Protein AF-A0A0F9SML7-F1 (afdb_monomer_lite)

Sequence (128 aa):
MPSFTPDQRILVMTIATLPDEFETLMFQIIIAALEEEGRIPVHAPWTGLDARMNRSTLVGFTIEPRADGWGGELLFKEGPAETPKSIGTPQAHACATPQEAFVKVATTICLIVSGSPKLPGLLTADYF

pLDDT: mean 71.63, std 16.12, range [32.91, 88.44]

Secondary structure (DSSP, 8-state):
-----HHHHHHHHHHTT-HHHHHHHHHHHHHHHHHHTT-S-SSPPP-SS-TTSSTTTEEEEEEEEETTEEEEEEEE---STTS-SEEEPPGGG-BSSHHHHHHHHHHHHHHHHHS--PPPGGGTSS--

Organism: NCBI:txid412755

Foldseek 3Di:
DDDDDPVVCVVVVVCVPCVPVVQQVVLVVQVVLCVVVVLFDPDWDDLVDDPQQAPVFFDTKGWDADPQAIKIKTAGHDDPPPHDRIDIDPPVDHDNYSVVNVLQVSLVSCCRGRVGSDGGPVVVPDPD

Radius of gyration: 15.27 Å; chains: 1; bounding box: 35×40×38 Å

Structure (mmCIF, N/CA/C/O backbone):
data_AF-A0A0F9SML7-F1
#
_entry.id   AF-A0A0F9SML7-F1
#
loop_
_atom_site.group_PDB
_atom_site.id
_atom_site.type_symbol
_atom_site.label_atom_id
_atom_site.label_alt_id
_atom_site.label_comp_id
_atom_site.label_asym_id
_atom_site.label_entity_id
_atom_site.label_seq_id
_atom_site.pdbx_PDB_ins_code
_atom_site.Cartn_x
_atom_site.Cartn_y
_atom_site.Cartn_z
_atom_site.occupancy
_atom_site.B_iso_or_equiv
_atom_site.auth_seq_id
_atom_site.auth_comp_id
_atom_site.auth_asym_id
_atom_site.auth_atom_id
_atom_site.pdbx_PDB_model_num
ATOM 1 N N . MET A 1 1 ? 13.349 14.089 -26.482 1.00 37.53 1 MET A N 1
ATOM 2 C CA . MET A 1 1 ? 13.959 13.601 -25.227 1.00 37.53 1 MET A CA 1
ATOM 3 C C . MET A 1 1 ? 13.458 14.502 -24.113 1.00 37.53 1 MET A C 1
ATOM 5 O O . MET A 1 1 ? 13.747 15.690 -24.200 1.00 37.53 1 MET A O 1
ATOM 9 N N . PRO A 1 2 ? 12.642 14.032 -23.156 1.00 41.09 2 PRO A N 1
ATOM 10 C CA . PRO A 1 2 ? 12.215 14.893 -22.063 1.00 41.09 2 PRO A CA 1
ATOM 11 C C . PRO A 1 2 ? 13.396 15.123 -21.112 1.00 41.09 2 PRO A C 1
ATOM 13 O O . PRO A 1 2 ? 14.018 14.183 -20.617 1.00 41.09 2 PRO A O 1
ATOM 16 N N . SER A 1 3 ? 13.740 16.395 -20.929 1.00 40.56 3 SER A N 1
ATOM 17 C CA . SER A 1 3 ? 14.771 16.859 -20.007 1.00 40.56 3 SER A CA 1
ATOM 18 C C . SER A 1 3 ? 14.165 16.969 -18.611 1.00 40.56 3 SER A C 1
ATOM 20 O O . SER A 1 3 ? 13.401 17.890 -18.343 1.00 40.56 3 SER A O 1
ATOM 22 N N . PHE A 1 4 ? 14.500 16.027 -17.732 1.00 39.56 4 PHE A N 1
ATOM 23 C CA . PHE A 1 4 ? 14.130 16.084 -16.318 1.00 39.56 4 PHE A CA 1
ATOM 24 C C . PHE A 1 4 ? 14.989 17.127 -15.589 1.00 39.56 4 PHE A C 1
ATOM 26 O O . PHE A 1 4 ? 16.220 17.113 -15.699 1.00 39.56 4 PHE A O 1
ATOM 33 N N . THR A 1 5 ? 14.339 18.037 -14.862 1.00 43.69 5 THR A N 1
ATOM 34 C CA . THR A 1 5 ? 14.973 19.047 -14.003 1.00 43.69 5 THR A CA 1
ATOM 35 C C . THR A 1 5 ? 15.716 18.381 -12.831 1.00 43.69 5 THR A C 1
ATOM 37 O O . THR A 1 5 ? 15.400 17.248 -12.461 1.00 43.69 5 THR A O 1
ATOM 40 N N . PRO A 1 6 ? 16.741 19.033 -12.244 1.00 49.81 6 PRO A N 1
ATOM 41 C CA . PRO A 1 6 ? 17.584 18.430 -11.203 1.00 49.81 6 PRO A CA 1
ATOM 42 C C . PRO A 1 6 ? 16.815 17.988 -9.946 1.00 49.81 6 PRO A C 1
ATOM 44 O O . PRO A 1 6 ? 17.249 17.051 -9.286 1.00 49.81 6 PRO A O 1
ATOM 47 N N . ASP A 1 7 ? 15.658 18.590 -9.673 1.00 48.94 7 ASP A N 1
ATOM 48 C CA . ASP A 1 7 ? 14.763 18.236 -8.564 1.00 48.94 7 ASP A CA 1
ATOM 49 C C . ASP A 1 7 ? 14.096 16.856 -8.761 1.00 48.94 7 ASP A C 1
ATOM 51 O O . ASP A 1 7 ? 14.094 16.006 -7.872 1.00 48.94 7 ASP A O 1
ATOM 55 N N . GLN A 1 8 ? 13.684 16.550 -9.996 1.00 46.81 8 GLN A N 1
ATOM 56 C CA . GLN A 1 8 ? 13.100 15.255 -10.372 1.00 46.81 8 GLN A CA 1
ATOM 57 C C . GLN A 1 8 ? 14.131 14.117 -10.395 1.00 46.81 8 GLN A C 1
ATOM 59 O O . GLN A 1 8 ? 13.782 12.945 -10.256 1.00 46.81 8 GLN A O 1
ATOM 64 N N . ARG A 1 9 ? 15.421 14.441 -10.547 1.00 39.59 9 ARG A N 1
ATOM 65 C CA . ARG A 1 9 ? 16.500 13.444 -10.489 1.00 39.59 9 ARG A CA 1
ATOM 66 C C . ARG A 1 9 ? 16.751 12.949 -9.074 1.00 39.59 9 ARG A C 1
ATOM 68 O O . ARG A 1 9 ? 17.121 11.793 -8.927 1.00 39.59 9 ARG A O 1
ATOM 75 N N . ILE A 1 10 ? 16.537 13.782 -8.058 1.00 42.09 10 ILE A N 1
ATOM 76 C CA . ILE A 1 10 ? 16.710 13.381 -6.658 1.00 42.09 10 ILE A CA 1
ATOM 77 C C . ILE A 1 10 ? 15.605 12.393 -6.274 1.00 42.09 10 ILE A C 1
ATOM 79 O O . ILE A 1 10 ? 15.905 11.326 -5.752 1.00 42.09 10 ILE A O 1
ATOM 83 N N . LEU A 1 11 ? 14.353 12.671 -6.653 1.00 44.62 11 LEU A N 1
ATOM 84 C CA . LEU A 1 11 ? 13.233 11.766 -6.386 1.00 44.62 11 LEU A CA 1
ATOM 85 C C . LEU A 1 11 ? 13.383 10.419 -7.123 1.00 44.62 11 LEU A C 1
ATOM 87 O O . LEU A 1 11 ? 13.235 9.366 -6.513 1.00 44.62 11 LEU A O 1
ATOM 91 N N . VAL A 1 12 ? 13.755 10.428 -8.411 1.00 43.19 12 VAL A N 1
ATOM 92 C CA . VAL A 1 12 ? 13.924 9.194 -9.208 1.00 43.19 12 VAL A CA 1
ATOM 93 C C . VAL A 1 12 ? 15.162 8.390 -8.789 1.00 43.19 12 VAL A C 1
ATOM 95 O O . VAL A 1 12 ? 15.142 7.162 -8.837 1.00 43.19 12 VAL A O 1
ATOM 98 N N . MET A 1 13 ? 16.239 9.055 -8.360 1.00 32.91 13 MET A N 1
ATOM 99 C CA . MET A 1 13 ? 17.480 8.388 -7.955 1.00 32.91 13 MET A CA 1
ATOM 100 C C . MET A 1 13 ? 17.417 7.840 -6.521 1.00 32.91 13 MET A C 1
ATOM 102 O O . MET A 1 13 ? 18.046 6.820 -6.260 1.00 32.91 13 MET A O 1
ATOM 106 N N . THR A 1 14 ? 16.620 8.432 -5.621 1.00 39.62 14 THR A N 1
ATOM 107 C CA . THR A 1 14 ? 16.388 7.897 -4.263 1.00 39.62 14 THR A CA 1
ATOM 108 C C . THR A 1 14 ? 15.525 6.631 -4.260 1.00 39.62 14 THR A C 1
ATOM 110 O O . THR A 1 14 ? 15.739 5.756 -3.426 1.00 39.62 14 THR A O 1
ATOM 113 N N . ILE A 1 15 ? 14.620 6.468 -5.231 1.00 41.88 15 ILE A N 1
ATOM 114 C CA . ILE A 1 15 ? 13.817 5.239 -5.383 1.00 41.88 15 ILE A CA 1
ATOM 115 C C . ILE A 1 15 ? 14.702 4.030 -5.751 1.00 41.88 15 ILE A C 1
ATOM 117 O O . ILE A 1 15 ? 14.376 2.895 -5.421 1.00 41.88 15 ILE A O 1
ATOM 121 N N . ALA A 1 16 ? 15.849 4.255 -6.402 1.00 42.69 16 ALA A N 1
ATOM 122 C CA . ALA A 1 16 ? 16.714 3.181 -6.895 1.00 42.69 16 ALA A CA 1
ATOM 123 C C . ALA A 1 16 ? 17.755 2.675 -5.877 1.00 42.69 16 ALA A C 1
ATOM 125 O O . ALA A 1 16 ? 18.377 1.641 -6.123 1.00 42.69 16 ALA A O 1
ATOM 126 N N . THR A 1 17 ? 17.987 3.387 -4.768 1.00 44.03 17 THR A N 1
ATOM 127 C CA . THR A 1 17 ? 19.069 3.067 -3.814 1.00 44.03 17 THR A CA 1
ATOM 128 C C . THR A 1 17 ? 18.605 2.672 -2.413 1.00 44.03 17 THR A C 1
ATOM 130 O O . THR A 1 17 ? 19.421 2.122 -1.677 1.00 44.03 17 THR A O 1
ATOM 133 N N . LEU A 1 18 ? 17.333 2.884 -2.051 1.00 47.38 18 LEU A N 1
ATOM 134 C CA . LEU A 1 18 ? 16.744 2.469 -0.765 1.00 47.38 18 LEU A CA 1
ATOM 135 C C . LEU A 1 18 ? 15.273 2.027 -0.953 1.00 47.38 18 LEU A C 1
ATOM 137 O O . LEU A 1 18 ? 14.364 2.737 -0.512 1.00 47.38 18 LEU A O 1
ATOM 141 N N . PRO A 1 19 ? 15.014 0.904 -1.651 1.00 53.47 19 PRO A N 1
ATOM 142 C CA . PRO A 1 19 ? 13.654 0.500 -2.021 1.00 53.47 19 PRO A CA 1
ATOM 143 C C . PRO A 1 19 ? 12.745 0.305 -0.795 1.00 53.47 19 PRO A C 1
ATOM 145 O O . PRO A 1 19 ? 11.680 0.918 -0.731 1.00 53.47 19 PRO A O 1
ATOM 148 N N . ASP A 1 20 ? 13.213 -0.409 0.235 1.00 57.47 20 ASP A N 1
ATOM 149 C CA . ASP A 1 20 ? 12.408 -0.715 1.427 1.00 57.47 20 ASP A CA 1
ATOM 150 C C . ASP A 1 20 ? 12.014 0.526 2.252 1.00 57.47 20 ASP A C 1
ATOM 152 O O . ASP A 1 20 ? 10.903 0.609 2.788 1.00 57.47 20 ASP A O 1
ATOM 156 N N . GLU A 1 21 ? 12.909 1.513 2.373 1.00 66.75 21 GLU A N 1
ATOM 157 C CA . GLU A 1 21 ? 12.650 2.718 3.175 1.00 66.75 21 GLU A CA 1
ATOM 158 C C . GLU A 1 21 ? 11.685 3.672 2.467 1.00 66.75 21 GLU A C 1
ATOM 160 O O . GLU A 1 21 ? 10.824 4.270 3.116 1.00 66.75 21 GLU A O 1
ATOM 165 N N . PHE A 1 22 ? 11.781 3.786 1.138 1.00 72.81 22 PHE A N 1
ATOM 166 C CA . PHE A 1 22 ? 10.871 4.613 0.348 1.00 72.81 22 PHE A CA 1
ATOM 167 C C . PHE A 1 22 ? 9.446 4.054 0.359 1.00 72.81 22 PHE A C 1
ATOM 169 O O . PHE A 1 22 ? 8.492 4.795 0.597 1.00 72.81 22 PHE A O 1
ATOM 176 N N . GLU A 1 23 ? 9.292 2.749 0.144 1.00 78.81 23 GLU A N 1
ATOM 177 C CA . GLU A 1 23 ? 7.989 2.079 0.137 1.00 78.81 23 GLU A CA 1
ATOM 178 C C . GLU A 1 23 ? 7.310 2.163 1.506 1.00 78.81 23 GLU A C 1
ATOM 180 O O . GLU A 1 23 ? 6.132 2.519 1.610 1.00 78.81 23 GLU A O 1
ATOM 185 N N . THR A 1 24 ? 8.083 1.946 2.574 1.00 78.44 24 THR A N 1
ATOM 186 C CA . THR A 1 24 ? 7.609 2.090 3.954 1.00 78.44 24 THR A CA 1
ATOM 187 C C . THR A 1 24 ? 7.187 3.528 4.258 1.00 78.44 24 THR A C 1
ATOM 189 O O . THR A 1 24 ? 6.104 3.751 4.806 1.00 78.44 24 THR A O 1
ATOM 192 N N . LEU A 1 25 ? 8.003 4.520 3.886 1.00 81.50 25 LEU A N 1
ATOM 193 C CA . LEU A 1 25 ? 7.696 5.934 4.102 1.00 81.50 25 LEU A CA 1
ATOM 194 C C . LEU A 1 25 ? 6.446 6.361 3.325 1.00 81.50 25 LEU A C 1
ATOM 196 O O . LEU A 1 25 ? 5.575 7.043 3.865 1.00 81.50 25 LEU A O 1
ATOM 200 N N . MET A 1 26 ? 6.323 5.935 2.068 1.00 84.00 26 MET A N 1
ATOM 201 C CA . MET A 1 26 ? 5.165 6.260 1.242 1.00 84.00 26 MET A CA 1
ATOM 202 C C . MET A 1 26 ? 3.887 5.611 1.748 1.00 84.00 26 MET A C 1
ATOM 204 O O . MET A 1 26 ? 2.841 6.259 1.766 1.00 84.00 26 MET A O 1
ATOM 208 N N . PHE A 1 27 ? 3.968 4.367 2.217 1.00 85.62 27 PHE A N 1
ATOM 209 C CA . PHE A 1 27 ? 2.852 3.715 2.883 1.00 85.62 27 PHE A CA 1
ATOM 210 C C . PHE A 1 27 ? 2.394 4.525 4.101 1.00 85.62 27 PHE A C 1
ATOM 212 O O . PHE A 1 27 ? 1.209 4.838 4.215 1.00 85.62 27 PHE A O 1
ATOM 219 N N . GLN A 1 28 ? 3.325 4.945 4.965 1.00 84.19 28 GLN A N 1
ATOM 220 C CA . GLN A 1 28 ? 3.007 5.774 6.131 1.00 84.19 28 GLN A CA 1
ATOM 221 C C . GLN A 1 28 ? 2.367 7.111 5.743 1.00 84.19 28 GLN A C 1
ATOM 223 O O . GLN A 1 28 ? 1.388 7.508 6.368 1.00 84.19 28 GLN A O 1
ATOM 228 N N . ILE A 1 29 ? 2.860 7.773 4.693 1.00 85.06 29 ILE A N 1
ATOM 229 C CA . ILE A 1 29 ? 2.290 9.036 4.201 1.00 85.06 29 ILE A CA 1
ATOM 230 C C . ILE A 1 29 ? 0.860 8.842 3.686 1.00 85.06 29 ILE A C 1
ATOM 232 O O . ILE A 1 29 ? -0.008 9.650 4.007 1.00 85.06 29 ILE A O 1
ATOM 236 N N . ILE A 1 30 ? 0.581 7.767 2.938 1.00 86.25 30 ILE A N 1
ATOM 237 C CA . ILE A 1 30 ? -0.781 7.457 2.471 1.00 86.25 30 ILE A CA 1
ATOM 238 C C . ILE A 1 30 ? -1.728 7.283 3.664 1.00 86.25 30 ILE A C 1
ATOM 240 O O . ILE A 1 30 ? -2.817 7.855 3.668 1.00 86.25 30 ILE A O 1
ATOM 244 N N . ILE A 1 31 ? -1.321 6.506 4.674 1.00 86.75 31 ILE A N 1
ATOM 245 C CA . ILE A 1 31 ? -2.138 6.275 5.872 1.00 86.75 31 ILE A CA 1
ATOM 246 C C . ILE A 1 31 ? -2.355 7.581 6.641 1.00 86.75 31 ILE A C 1
ATOM 248 O O . ILE A 1 31 ? -3.503 7.926 6.910 1.00 86.75 31 ILE A O 1
ATOM 252 N N . ALA A 1 32 ? -1.289 8.335 6.918 1.00 85.75 32 ALA A N 1
ATOM 253 C CA . ALA A 1 32 ? -1.362 9.597 7.650 1.00 85.75 32 ALA A CA 1
ATOM 254 C C . ALA A 1 32 ? -2.256 10.625 6.939 1.00 85.75 32 ALA A C 1
ATOM 256 O O . ALA A 1 32 ? -3.064 11.291 7.579 1.00 85.75 32 ALA A O 1
ATOM 257 N N . ALA A 1 33 ? -2.179 10.714 5.609 1.00 86.50 33 ALA A N 1
ATOM 258 C CA . ALA A 1 33 ? -3.030 11.610 4.834 1.00 86.50 33 ALA A CA 1
ATOM 259 C C . ALA A 1 33 ? -4.513 11.190 4.877 1.00 86.50 33 ALA A C 1
ATOM 261 O O . ALA A 1 33 ? -5.399 12.037 4.972 1.00 86.50 33 ALA A O 1
ATOM 262 N N . LEU A 1 34 ? -4.810 9.885 4.852 1.00 86.06 34 LEU A N 1
ATOM 263 C CA . LEU A 1 34 ? -6.182 9.393 5.028 1.00 86.06 34 LEU A CA 1
ATOM 264 C C . LEU A 1 34 ? -6.711 9.642 6.449 1.00 86.06 34 LEU A C 1
ATOM 266 O O . LEU A 1 34 ? -7.910 9.889 6.609 1.00 86.06 34 LEU A O 1
ATOM 270 N N . GLU A 1 35 ? -5.849 9.566 7.466 1.00 87.12 35 GLU A N 1
ATOM 271 C CA . GLU A 1 35 ? -6.183 9.916 8.851 1.00 87.12 35 GLU A CA 1
ATOM 272 C C . GLU A 1 35 ? -6.480 11.409 8.998 1.00 87.12 35 GLU A C 1
ATOM 274 O O . GLU A 1 35 ? -7.515 11.762 9.562 1.00 87.12 35 GLU A O 1
ATOM 279 N N . GLU A 1 36 ? -5.625 12.273 8.446 1.00 87.06 36 GLU A N 1
ATOM 280 C CA . GLU A 1 36 ? -5.797 13.730 8.472 1.00 87.06 36 GLU A CA 1
ATOM 281 C C . GLU A 1 36 ? -7.102 14.158 7.786 1.00 87.06 36 GLU A C 1
ATOM 283 O O . GLU A 1 36 ? -7.861 14.965 8.322 1.00 87.06 36 GLU A O 1
ATOM 288 N N . GLU A 1 37 ? -7.426 13.553 6.639 1.00 85.56 37 GLU A N 1
ATOM 289 C CA . GLU A 1 37 ? -8.681 13.801 5.922 1.00 85.56 37 GLU A CA 1
ATOM 290 C C . GLU A 1 37 ? -9.917 13.196 6.620 1.00 85.56 37 GLU A C 1
ATOM 292 O O . GLU A 1 37 ? -11.040 13.367 6.138 1.00 85.56 37 GLU A O 1
ATOM 297 N N . GLY A 1 38 ? -9.747 12.458 7.724 1.00 86.44 38 GLY A N 1
ATOM 298 C CA . GLY A 1 38 ? -10.844 11.800 8.439 1.00 86.44 38 GLY A CA 1
ATOM 299 C C . GLY A 1 38 ? -11.521 10.696 7.622 1.00 86.44 38 GLY A C 1
ATOM 300 O O . GLY A 1 38 ? -12.705 10.409 7.805 1.00 86.44 38 GLY A O 1
ATOM 301 N N . ARG A 1 39 ? -10.790 10.084 6.685 1.00 86.50 39 ARG A N 1
ATOM 302 C CA . ARG A 1 39 ? -11.321 9.113 5.716 1.00 86.50 39 ARG A CA 1
ATOM 303 C C . ARG A 1 39 ? -11.203 7.669 6.167 1.00 86.50 39 ARG A C 1
ATOM 305 O O . ARG A 1 39 ? -11.666 6.780 5.458 1.00 86.50 39 ARG A O 1
ATOM 312 N N . ILE A 1 40 ? -10.592 7.417 7.321 1.00 87.56 40 ILE A N 1
ATOM 313 C CA . ILE A 1 40 ? -10.480 6.074 7.881 1.00 87.56 40 ILE A CA 1
ATOM 314 C C . ILE A 1 40 ? -11.734 5.769 8.718 1.00 87.56 40 ILE A C 1
ATOM 316 O O . ILE A 1 40 ? -11.899 6.330 9.803 1.00 87.56 40 ILE A O 1
ATOM 320 N N . PRO A 1 41 ? -12.627 4.871 8.262 1.00 85.38 41 PRO A N 1
ATOM 321 C CA . PRO A 1 41 ? -13.811 4.496 9.023 1.00 85.38 41 PRO A CA 1
ATOM 322 C C . PRO A 1 41 ? -13.436 3.752 10.313 1.00 85.38 41 PRO A C 1
ATOM 324 O O . PRO A 1 41 ? -12.417 3.065 10.391 1.00 85.38 41 PRO A O 1
ATOM 327 N N . VAL A 1 42 ? -14.288 3.835 11.338 1.00 81.75 42 VAL A N 1
ATOM 328 C CA . VAL A 1 42 ? -14.072 3.133 12.621 1.00 81.75 42 VAL A CA 1
ATOM 329 C C . VAL A 1 42 ? -13.975 1.617 12.412 1.00 81.75 42 VAL A C 1
ATOM 331 O O . VAL A 1 42 ? -13.098 0.967 12.985 1.00 81.75 42 VAL A O 1
ATOM 334 N N . HIS A 1 43 ? -14.821 1.067 11.539 1.00 80.12 43 HIS A N 1
ATOM 335 C CA . HIS A 1 43 ? -14.802 -0.336 11.132 1.00 80.12 43 HIS A CA 1
ATOM 336 C C . HIS A 1 43 ? -14.144 -0.494 9.764 1.00 80.12 43 HIS A C 1
ATOM 338 O O . HIS A 1 43 ? -14.333 0.351 8.892 1.00 80.12 43 HIS A O 1
ATOM 344 N N . ALA A 1 44 ? -13.395 -1.584 9.573 1.00 79.81 44 ALA A N 1
ATOM 345 C CA . ALA A 1 44 ? -12.781 -1.870 8.284 1.00 79.81 44 ALA A CA 1
ATOM 346 C C . ALA A 1 44 ? -13.864 -1.982 7.191 1.00 79.81 44 ALA A C 1
ATOM 348 O O . ALA A 1 44 ? -14.874 -2.661 7.409 1.00 79.81 44 ALA A O 1
ATOM 349 N N . PRO A 1 45 ? -13.678 -1.320 6.038 1.00 82.62 45 PRO A N 1
ATOM 350 C CA . PRO A 1 45 ? -14.623 -1.390 4.935 1.00 82.62 45 PRO 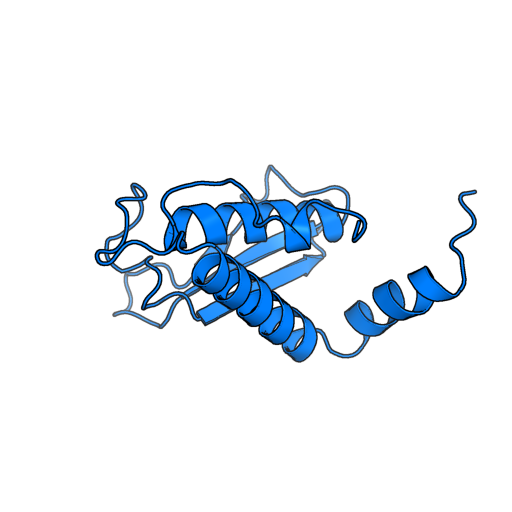A CA 1
ATOM 351 C C . PRO A 1 45 ? -14.657 -2.809 4.358 1.00 82.62 45 PRO A C 1
ATOM 353 O O . PRO A 1 45 ? -13.656 -3.528 4.371 1.00 82.62 45 PRO A O 1
ATOM 356 N N . TRP A 1 46 ? -15.806 -3.213 3.819 1.00 79.00 46 TRP A N 1
ATOM 357 C CA . TRP A 1 46 ? -15.884 -4.456 3.062 1.00 79.00 46 TRP A CA 1
ATOM 358 C C . TRP A 1 46 ? -15.322 -4.237 1.657 1.00 79.00 46 TRP A C 1
ATOM 360 O O . TRP A 1 46 ? -15.827 -3.417 0.896 1.00 79.00 46 TRP A O 1
ATO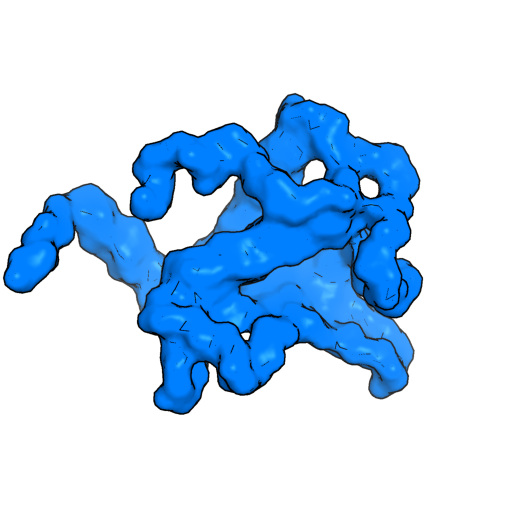M 370 N N . THR A 1 47 ? -14.266 -4.971 1.327 1.00 73.19 47 THR A N 1
ATOM 371 C CA . THR A 1 47 ? -13.501 -4.824 0.078 1.00 73.19 47 THR A CA 1
ATOM 372 C C . THR A 1 47 ? -13.762 -5.958 -0.914 1.00 73.19 47 THR A C 1
ATOM 374 O O . THR A 1 47 ? -13.184 -5.968 -1.996 1.00 73.19 47 THR A O 1
ATOM 377 N N . GLY A 1 48 ? -14.592 -6.943 -0.544 1.00 75.25 48 GLY A N 1
ATOM 378 C CA . GLY A 1 48 ? -14.756 -8.192 -1.298 1.00 75.25 48 GLY A CA 1
ATOM 379 C C . GLY A 1 48 ? -13.531 -9.119 -1.254 1.00 75.25 48 GLY A C 1
ATOM 380 O O . GLY A 1 48 ? -13.565 -10.188 -1.859 1.00 75.25 48 GLY A O 1
ATOM 381 N N . LEU A 1 49 ? -12.469 -8.727 -0.541 1.00 75.56 49 LEU A N 1
ATOM 382 C CA . LEU A 1 49 ? -11.290 -9.548 -0.276 1.00 75.56 49 LEU A CA 1
ATOM 383 C C . LEU A 1 49 ? -11.524 -10.460 0.934 1.00 75.56 49 LEU A C 1
ATOM 385 O O . LEU A 1 49 ? -12.528 -10.334 1.644 1.00 75.56 49 LEU A O 1
ATOM 389 N N . ASP A 1 50 ? -10.576 -11.365 1.184 1.00 78.69 50 ASP A N 1
ATOM 390 C CA . ASP A 1 50 ? -10.559 -12.150 2.417 1.00 78.69 50 ASP A CA 1
ATOM 391 C C . ASP A 1 50 ? -10.653 -11.218 3.637 1.00 78.69 50 ASP A C 1
ATOM 393 O O . ASP A 1 50 ? -10.049 -10.144 3.663 1.00 78.69 50 ASP A O 1
ATOM 397 N N . ALA A 1 51 ? -11.397 -11.619 4.671 1.00 74.69 51 ALA A N 1
ATOM 398 C CA . ALA A 1 51 ? -11.579 -10.804 5.873 1.00 74.69 51 ALA A CA 1
ATOM 399 C C . ALA A 1 51 ? -10.248 -10.452 6.562 1.00 74.69 51 ALA A C 1
ATOM 401 O O . ALA A 1 51 ? -10.177 -9.471 7.302 1.00 74.69 51 ALA A O 1
ATOM 402 N N . ARG A 1 52 ? -9.185 -11.228 6.316 1.00 74.44 52 ARG A N 1
ATOM 403 C CA . ARG A 1 52 ? -7.820 -10.988 6.798 1.00 74.44 52 ARG A CA 1
ATOM 404 C C . ARG A 1 52 ? -7.028 -10.021 5.927 1.00 74.44 52 ARG A C 1
ATOM 406 O O . ARG A 1 52 ? -5.908 -9.712 6.298 1.00 74.44 52 ARG A O 1
ATOM 413 N N . MET A 1 53 ? -7.558 -9.533 4.812 1.00 79.25 53 MET A N 1
ATOM 414 C CA . MET A 1 53 ? -6.927 -8.538 3.939 1.00 79.25 53 MET A CA 1
ATOM 415 C C . MET A 1 53 ? -7.571 -7.174 4.182 1.00 79.25 53 MET A C 1
ATOM 417 O O . MET A 1 53 ? -8.402 -6.689 3.416 1.00 79.25 53 MET A O 1
ATOM 421 N N . ASN A 1 54 ? -7.216 -6.575 5.314 1.00 83.50 54 ASN A N 1
ATOM 422 C CA . ASN A 1 54 ? -7.783 -5.321 5.790 1.00 83.50 54 ASN A CA 1
ATOM 423 C C . ASN A 1 54 ? -6.673 -4.414 6.341 1.00 83.50 54 ASN A C 1
ATOM 425 O O . ASN A 1 54 ? -5.514 -4.815 6.440 1.00 83.50 54 ASN A O 1
ATOM 429 N N . ARG A 1 55 ? -7.021 -3.189 6.746 1.00 82.38 55 ARG A N 1
ATOM 430 C CA . ARG A 1 55 ? -6.047 -2.214 7.269 1.00 82.38 55 ARG A CA 1
ATOM 431 C C . ARG A 1 55 ? -5.157 -2.733 8.412 1.00 82.38 55 ARG A C 1
ATOM 433 O O . ARG A 1 55 ? -4.034 -2.281 8.550 1.00 82.38 55 ARG A O 1
ATOM 440 N N . SER A 1 56 ? -5.649 -3.640 9.261 1.00 82.00 56 SER A N 1
ATOM 441 C CA . SER A 1 56 ? -4.932 -4.111 10.458 1.00 82.00 56 SER A CA 1
ATOM 442 C C . SER A 1 56 ? -3.871 -5.166 10.144 1.00 82.00 56 SER A C 1
ATOM 444 O O . SER A 1 56 ? -2.969 -5.419 10.955 1.00 82.00 56 SER A O 1
ATOM 446 N N . THR A 1 57 ? -3.994 -5.795 8.979 1.00 81.50 57 THR A N 1
ATOM 447 C CA . THR A 1 57 ? -3.055 -6.784 8.460 1.00 81.50 57 THR A CA 1
ATOM 448 C C . THR A 1 57 ? -2.204 -6.231 7.332 1.00 81.50 57 THR A C 1
ATOM 450 O O . THR A 1 57 ? -1.146 -6.789 7.099 1.00 81.50 57 THR A O 1
ATOM 453 N N . LEU A 1 58 ? -2.600 -5.150 6.664 1.00 83.50 58 LEU A N 1
ATOM 454 C CA . LEU A 1 58 ? -1.782 -4.477 5.659 1.00 83.50 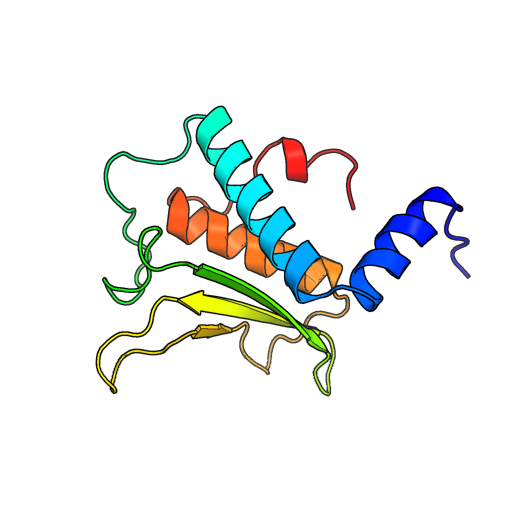58 LEU A CA 1
ATOM 455 C C . LEU A 1 58 ? -0.481 -3.956 6.294 1.00 83.50 58 LEU A C 1
ATOM 457 O O . LEU A 1 58 ? -0.529 -3.168 7.238 1.00 83.50 58 LEU A O 1
ATOM 461 N N . VAL A 1 59 ? 0.671 -4.428 5.809 1.00 84.38 59 VAL A N 1
ATOM 462 C CA . VAL A 1 59 ? 1.995 -4.045 6.341 1.00 84.38 59 VAL A CA 1
ATOM 463 C C . VAL A 1 59 ? 2.751 -3.082 5.439 1.00 84.38 59 VAL A C 1
ATOM 465 O O . VAL A 1 59 ? 3.621 -2.368 5.924 1.00 84.38 59 VAL A O 1
ATOM 468 N N . GLY A 1 60 ? 2.417 -3.045 4.152 1.00 84.38 60 GLY A N 1
ATOM 469 C CA . GLY A 1 60 ? 3.082 -2.181 3.192 1.00 84.38 60 GLY A CA 1
ATOM 470 C C . GLY A 1 60 ? 2.814 -2.618 1.763 1.00 84.38 60 GLY A C 1
ATOM 471 O O . GLY A 1 60 ? 1.847 -3.333 1.479 1.00 84.38 60 GLY A O 1
ATOM 472 N N . PHE A 1 61 ? 3.688 -2.183 0.869 1.00 85.31 61 PHE A N 1
ATOM 473 C CA . PHE A 1 61 ? 3.666 -2.561 -0.530 1.00 85.31 61 PHE A CA 1
ATOM 474 C C . PHE A 1 61 ? 5.082 -2.631 -1.087 1.00 85.31 61 PHE A C 1
ATOM 476 O O . PHE A 1 61 ? 5.987 -2.042 -0.508 1.00 85.31 61 PHE A O 1
ATOM 483 N N . THR A 1 62 ? 5.233 -3.300 -2.221 1.00 82.44 62 THR A N 1
ATOM 484 C CA . THR A 1 62 ? 6.451 -3.296 -3.026 1.00 82.44 62 THR A CA 1
ATOM 485 C C . THR A 1 62 ? 6.140 -2.927 -4.471 1.00 82.44 62 THR A C 1
ATOM 487 O O . THR A 1 62 ? 5.036 -3.170 -4.975 1.00 82.44 62 THR A O 1
ATOM 490 N N . ILE A 1 63 ? 7.102 -2.310 -5.148 1.00 82.81 63 ILE A N 1
ATOM 491 C CA . ILE A 1 63 ? 7.076 -2.024 -6.580 1.00 82.81 63 ILE A CA 1
ATOM 492 C C . ILE A 1 63 ? 8.291 -2.676 -7.210 1.00 82.81 63 ILE A C 1
ATOM 494 O O . ILE A 1 63 ? 9.428 -2.254 -7.016 1.00 82.81 63 ILE A O 1
ATOM 498 N N . GLU A 1 64 ? 8.038 -3.679 -8.036 1.00 79.94 64 GLU A N 1
ATOM 499 C CA . GLU A 1 64 ? 9.096 -4.474 -8.635 1.00 79.94 64 GLU A CA 1
ATOM 500 C C . GLU A 1 64 ? 9.055 -4.396 -10.164 1.00 79.94 64 GLU A C 1
ATOM 502 O O . GLU A 1 64 ? 7.971 -4.430 -10.773 1.00 79.94 64 GLU A O 1
ATOM 507 N N . PRO A 1 65 ? 10.226 -4.320 -10.821 1.00 78.94 65 PRO A N 1
ATOM 508 C CA . PRO A 1 65 ? 10.304 -4.485 -12.260 1.00 78.94 65 PRO A CA 1
ATOM 509 C C . PRO A 1 65 ? 9.933 -5.927 -12.634 1.00 78.94 65 PRO A C 1
ATOM 511 O O . PRO A 1 65 ? 10.359 -6.897 -12.009 1.00 78.94 65 PRO A O 1
ATOM 514 N N . ARG A 1 66 ? 9.137 -6.077 -13.689 1.00 77.69 66 ARG A N 1
ATOM 515 C CA . ARG A 1 66 ? 8.692 -7.350 -14.269 1.00 77.69 66 ARG A CA 1
ATOM 516 C C . ARG A 1 66 ? 9.100 -7.419 -15.741 1.00 77.69 66 ARG A C 1
ATOM 518 O O . ARG A 1 66 ? 9.433 -6.407 -16.348 1.00 77.69 66 ARG A O 1
ATOM 525 N N . ALA A 1 67 ? 9.039 -8.618 -16.326 1.00 74.62 67 ALA A N 1
ATOM 526 C CA . ALA A 1 67 ? 9.422 -8.857 -17.724 1.00 74.62 67 ALA A CA 1
ATOM 527 C C . ALA A 1 67 ? 8.737 -7.901 -18.724 1.00 74.62 67 ALA A C 1
ATOM 529 O O . ALA A 1 67 ? 9.373 -7.466 -19.678 1.00 74.62 67 ALA A O 1
ATOM 530 N N . ASP A 1 68 ? 7.482 -7.525 -18.453 1.00 76.06 68 ASP A N 1
ATOM 531 C CA . ASP A 1 68 ? 6.652 -6.693 -19.333 1.00 76.06 68 ASP A CA 1
ATOM 532 C C . ASP A 1 68 ? 6.355 -5.289 -18.765 1.00 76.06 68 ASP A C 1
ATOM 534 O O . ASP A 1 68 ? 5.413 -4.631 -19.202 1.00 76.06 68 ASP A O 1
ATOM 538 N N . GLY A 1 69 ? 7.120 -4.818 -17.771 1.00 81.56 69 GLY A N 1
ATOM 539 C CA . GLY A 1 69 ? 6.935 -3.486 -17.183 1.00 81.56 69 GLY A CA 1
ATOM 540 C C . GLY A 1 69 ? 7.130 -3.468 -15.673 1.00 81.56 69 GLY A C 1
ATOM 541 O O . GLY A 1 69 ? 8.107 -3.998 -15.162 1.00 81.56 69 GLY A O 1
ATOM 542 N N . TRP A 1 70 ? 6.203 -2.856 -14.944 1.00 79.88 70 TRP A N 1
ATOM 543 C CA . TRP A 1 70 ? 6.260 -2.712 -13.489 1.00 79.88 70 TRP A CA 1
ATOM 544 C C . TRP A 1 70 ? 5.035 -3.331 -12.823 1.00 79.88 70 TRP A C 1
ATOM 546 O O . TRP A 1 70 ? 3.906 -3.207 -13.308 1.00 79.88 70 TRP A O 1
ATOM 556 N N . GLY A 1 71 ? 5.257 -4.018 -11.708 1.00 81.44 71 GLY A N 1
ATOM 557 C CA . GLY A 1 71 ? 4.212 -4.593 -10.874 1.00 81.44 71 GLY A CA 1
ATOM 558 C C . GLY A 1 71 ? 4.235 -3.978 -9.489 1.00 81.44 71 GLY A C 1
ATOM 559 O O . GLY A 1 71 ? 5.296 -3.686 -8.957 1.00 81.44 71 GLY A O 1
ATOM 560 N N . GLY A 1 72 ? 3.053 -3.800 -8.916 1.00 82.38 72 GLY A N 1
ATOM 561 C CA . GLY A 1 72 ? 2.903 -3.443 -7.518 1.00 82.38 72 GLY A CA 1
ATOM 562 C C . GLY A 1 72 ? 2.306 -4.608 -6.744 1.00 82.38 72 GLY A C 1
ATOM 563 O O . GLY A 1 72 ? 1.425 -5.301 -7.268 1.00 82.38 72 GLY A O 1
ATOM 564 N N . GLU A 1 73 ? 2.776 -4.827 -5.526 1.00 84.75 73 GLU A N 1
ATOM 565 C CA . GLU A 1 73 ? 2.282 -5.869 -4.640 1.00 84.75 73 GLU A CA 1
ATOM 566 C C . GLU A 1 73 ? 2.000 -5.312 -3.248 1.00 84.75 73 GLU A C 1
ATOM 568 O O . GLU A 1 73 ? 2.805 -4.600 -2.667 1.00 84.75 73 GLU A O 1
ATOM 573 N N . LEU A 1 74 ? 0.814 -5.601 -2.720 1.00 84.25 74 LEU A N 1
ATOM 574 C CA . LEU A 1 74 ? 0.438 -5.279 -1.350 1.00 84.25 74 LEU A CA 1
ATOM 575 C C . LEU A 1 74 ? 0.8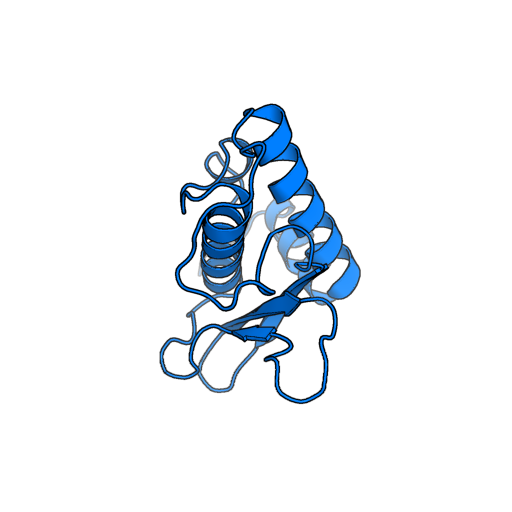27 -6.427 -0.443 1.00 84.25 74 LEU A C 1
ATOM 577 O O . LEU A 1 74 ? 0.508 -7.577 -0.740 1.00 84.25 74 LEU A O 1
ATOM 581 N N . LEU A 1 75 ? 1.438 -6.102 0.687 1.00 84.38 75 LEU A N 1
ATOM 582 C CA . LEU A 1 75 ? 1.903 -7.071 1.664 1.00 84.38 75 LEU A CA 1
ATOM 583 C C . LEU A 1 75 ? 0.970 -7.082 2.872 1.00 84.38 75 LEU A C 1
ATOM 585 O O . LEU A 1 75 ? 0.654 -6.030 3.436 1.00 84.38 75 LEU A O 1
ATOM 589 N N . PHE A 1 76 ? 0.565 -8.272 3.313 1.00 83.69 76 PHE A N 1
ATOM 590 C CA . PHE A 1 76 ? -0.237 -8.461 4.519 1.00 83.69 76 PHE A CA 1
ATOM 591 C C . PHE A 1 76 ? 0.509 -9.323 5.545 1.00 83.69 76 PHE A C 1
ATOM 593 O O . PHE A 1 76 ? 1.349 -10.152 5.196 1.00 83.69 76 PHE A O 1
ATOM 600 N N . LYS A 1 77 ? 0.192 -9.147 6.832 1.00 79.81 77 LYS A N 1
ATOM 601 C CA . LYS A 1 77 ? 0.689 -9.992 7.924 1.00 79.81 77 LYS A CA 1
ATOM 602 C C . LYS A 1 77 ? 0.353 -11.448 7.631 1.00 79.81 77 LYS A C 1
ATOM 604 O O . LYS A 1 77 ? -0.767 -11.758 7.223 1.00 79.81 77 LYS A O 1
ATOM 609 N N . GLU A 1 78 ? 1.306 -12.333 7.901 1.00 65.56 78 GLU A N 1
ATOM 610 C CA . GLU A 1 78 ? 1.120 -13.764 7.695 1.00 65.56 78 GLU A CA 1
ATOM 611 C C . GLU A 1 78 ? -0.073 -14.294 8.504 1.00 65.56 78 GLU A C 1
ATOM 613 O O . GLU A 1 78 ? -0.150 -14.145 9.726 1.00 65.56 78 GLU A O 1
ATOM 618 N N . GLY A 1 79 ? -1.010 -14.922 7.794 1.00 61.47 79 GLY A N 1
ATOM 619 C CA . GLY A 1 79 ? -2.033 -15.790 8.369 1.00 61.47 79 GLY A CA 1
ATOM 620 C C . GLY A 1 79 ? -1.605 -17.263 8.307 1.00 61.47 79 GLY A C 1
ATOM 621 O O . GLY A 1 79 ? -0.560 -17.581 7.737 1.00 61.47 79 GLY A O 1
ATOM 622 N N . PRO A 1 80 ? -2.405 -18.198 8.853 1.00 57.81 80 PRO A N 1
ATOM 623 C CA . PRO A 1 80 ? -2.167 -19.630 8.665 1.00 57.81 80 PRO A CA 1
ATOM 624 C C . PRO A 1 80 ? -2.092 -19.982 7.168 1.00 57.81 80 PRO A C 1
ATOM 626 O O . PRO A 1 80 ? -2.709 -19.298 6.346 1.00 57.81 80 PRO A O 1
ATOM 629 N N . ALA A 1 81 ? -1.340 -21.045 6.857 1.00 55.94 81 ALA A N 1
ATOM 630 C CA . ALA A 1 81 ? -0.710 -21.396 5.571 1.00 55.94 81 ALA A CA 1
ATOM 631 C C . ALA A 1 81 ? -1.562 -21.344 4.279 1.00 55.94 81 ALA A C 1
ATOM 633 O O . ALA A 1 81 ? -1.007 -21.466 3.193 1.00 55.94 81 ALA A O 1
ATOM 634 N N . GLU A 1 82 ? -2.873 -21.139 4.373 1.00 57.19 82 GLU A N 1
ATOM 635 C CA . GLU A 1 82 ? -3.815 -21.090 3.247 1.00 57.19 82 GLU A CA 1
ATOM 636 C C . GLU A 1 82 ? -4.242 -19.663 2.857 1.00 57.19 82 GLU A C 1
ATOM 638 O O . GLU A 1 82 ? -4.998 -19.479 1.907 1.00 57.19 82 GLU A O 1
ATOM 643 N N . THR A 1 83 ? -3.774 -18.635 3.574 1.00 56.62 83 THR A N 1
ATOM 644 C CA . THR A 1 83 ? -4.147 -17.237 3.288 1.00 56.62 83 THR A CA 1
ATOM 645 C C . THR A 1 83 ? -3.123 -16.602 2.345 1.00 56.62 83 THR A C 1
ATOM 647 O O . THR A 1 83 ? -1.925 -16.700 2.633 1.00 56.62 83 THR A O 1
ATOM 650 N N . PRO A 1 84 ? -3.536 -15.916 1.261 1.00 60.44 84 PRO A N 1
ATOM 651 C CA . PRO A 1 84 ? -2.585 -15.227 0.401 1.00 60.44 84 PRO A CA 1
ATOM 652 C C . PRO A 1 84 ? -1.863 -14.137 1.202 1.00 60.44 84 PRO A C 1
ATOM 654 O O . PRO A 1 84 ? -2.497 -13.316 1.864 1.00 60.44 84 PRO A O 1
ATOM 657 N N . LYS A 1 85 ? -0.527 -14.158 1.163 1.00 64.69 85 LYS A N 1
ATOM 658 C CA . LYS A 1 85 ? 0.335 -13.211 1.896 1.00 64.69 85 LYS A CA 1
ATOM 659 C C . LYS A 1 85 ? 0.396 -11.839 1.233 1.00 64.69 85 LYS A C 1
ATOM 661 O O . LYS A 1 85 ? 0.780 -10.854 1.860 1.00 64.69 85 LYS A O 1
ATOM 666 N N . SER A 1 86 ? 0.006 -11.788 -0.032 1.00 70.56 86 SER A N 1
ATOM 667 C CA . SER A 1 86 ? 0.093 -10.603 -0.849 1.00 70.56 86 SER A CA 1
ATOM 668 C C . SER A 1 86 ? -1.025 -10.540 -1.881 1.00 70.56 86 SER A C 1
ATOM 670 O O . SER A 1 86 ? -1.620 -11.554 -2.258 1.00 70.56 86 SER A O 1
ATOM 672 N N . ILE A 1 87 ? -1.326 -9.321 -2.322 1.00 71.56 87 ILE A N 1
ATOM 673 C CA . ILE A 1 87 ? -2.181 -9.070 -3.480 1.00 71.56 87 ILE A CA 1
ATOM 674 C C . ILE A 1 87 ? -1.381 -8.216 -4.449 1.00 71.56 87 ILE A C 1
ATOM 676 O O . ILE A 1 87 ? -1.122 -7.043 -4.186 1.00 71.56 87 ILE A O 1
ATOM 680 N N . GLY A 1 88 ? -1.005 -8.805 -5.577 1.00 64.00 88 GLY A N 1
ATOM 681 C CA . GLY A 1 88 ? -0.308 -8.109 -6.647 1.00 64.00 88 GLY A CA 1
ATOM 682 C C . GLY A 1 88 ? -1.222 -7.723 -7.799 1.00 64.00 88 GLY A C 1
ATOM 683 O O . GLY A 1 88 ? -2.222 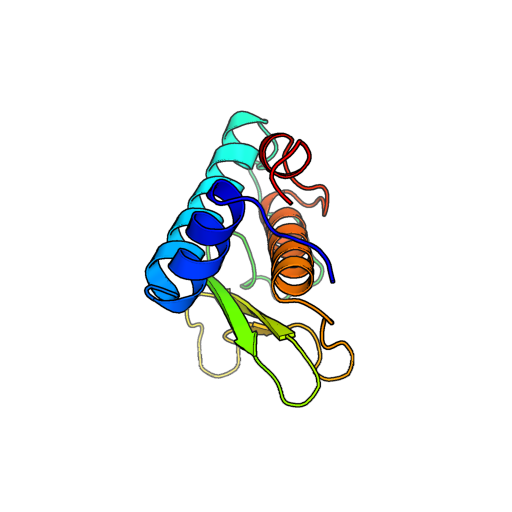-8.390 -8.079 1.00 64.00 88 GLY A O 1
ATOM 684 N N . THR A 1 89 ? -0.829 -6.686 -8.539 1.00 58.56 89 THR A N 1
ATOM 685 C CA . THR A 1 89 ? -1.377 -6.436 -9.875 1.00 58.56 89 THR A CA 1
ATOM 686 C C . THR A 1 89 ? -1.183 -7.705 -10.720 1.00 58.56 89 THR A C 1
ATOM 688 O O . THR A 1 89 ? -0.055 -8.219 -10.766 1.00 58.56 89 THR A O 1
ATOM 691 N N . PRO A 1 90 ? -2.227 -8.239 -11.386 1.00 57.62 90 PRO A N 1
ATOM 692 C CA . PRO A 1 90 ? -2.098 -9.432 -12.218 1.00 57.62 90 PRO A CA 1
ATOM 693 C C . PRO A 1 90 ? -0.998 -9.236 -13.263 1.00 57.62 90 PRO A C 1
ATOM 695 O O . PRO A 1 90 ? -0.889 -8.158 -13.845 1.00 57.62 90 PRO A O 1
ATOM 698 N N . GLN A 1 91 ? -0.205 -10.274 -13.540 1.00 50.62 91 GLN A N 1
ATOM 699 C CA . GLN A 1 91 ? 0.925 -10.195 -14.478 1.00 50.62 91 GLN A CA 1
ATOM 700 C C . GLN A 1 91 ? 0.506 -9.725 -15.886 1.00 50.62 91 GLN A C 1
ATOM 702 O O . GLN A 1 91 ? 1.257 -9.017 -16.543 1.00 50.62 91 GLN A O 1
ATOM 707 N N . ALA A 1 92 ? -0.734 -10.018 -16.294 1.00 51.03 92 ALA A N 1
ATOM 708 C CA . ALA A 1 92 ? -1.337 -9.551 -17.545 1.00 51.03 92 ALA A CA 1
ATOM 709 C C . ALA A 1 92 ? -1.591 -8.025 -17.623 1.00 51.03 92 ALA A C 1
ATOM 711 O O . ALA A 1 92 ? -1.972 -7.531 -18.678 1.00 51.03 92 ALA A O 1
ATOM 712 N N . HIS A 1 93 ? -1.411 -7.283 -16.525 1.00 59.25 93 HIS A N 1
ATOM 713 C CA . HIS A 1 93 ? -1.643 -5.837 -16.430 1.00 59.25 93 HIS A CA 1
ATOM 714 C C . HIS A 1 93 ? -0.405 -5.105 -15.888 1.00 59.25 93 HIS A C 1
ATOM 716 O O . HIS A 1 93 ? -0.518 -4.246 -15.007 1.00 59.25 93 HIS A O 1
ATOM 722 N N . ALA A 1 94 ? 0.784 -5.468 -16.380 1.00 66.44 94 ALA A N 1
ATOM 723 C CA . ALA A 1 94 ? 2.011 -4.744 -16.066 1.00 66.44 94 ALA A CA 1
ATOM 724 C C . ALA A 1 94 ? 1.871 -3.256 -16.434 1.00 66.44 94 ALA A C 1
ATOM 726 O O . ALA A 1 94 ? 1.303 -2.898 -17.466 1.00 66.44 94 ALA A O 1
ATOM 727 N N . CYS A 1 95 ? 2.346 -2.387 -15.546 1.00 75.25 95 CYS A N 1
ATOM 728 C CA . CYS A 1 95 ? 2.319 -0.942 -15.742 1.00 75.25 95 CYS A CA 1
ATOM 729 C C . CYS A 1 95 ? 3.519 -0.512 -16.580 1.00 75.25 95 CYS A C 1
ATOM 731 O O . CYS A 1 95 ? 4.598 -1.095 -16.459 1.00 75.25 95 CYS A O 1
ATOM 733 N N . ALA A 1 96 ? 3.362 0.531 -17.392 1.00 77.44 96 ALA A N 1
ATOM 734 C CA . ALA A 1 96 ? 4.452 1.001 -18.244 1.00 77.44 96 ALA A CA 1
ATOM 735 C C . ALA A 1 96 ? 5.577 1.660 -17.426 1.00 77.44 96 ALA A C 1
ATOM 737 O O . ALA A 1 96 ? 6.741 1.631 -17.826 1.00 77.44 96 ALA A O 1
ATOM 738 N N . THR A 1 97 ? 5.237 2.244 -16.272 1.00 76.38 97 THR A N 1
ATOM 739 C CA . THR A 1 97 ? 6.163 2.989 -15.411 1.00 76.38 97 THR A CA 1
ATOM 740 C C . THR A 1 97 ? 6.011 2.601 -13.933 1.00 76.38 97 THR A C 1
ATOM 742 O O . THR A 1 97 ? 4.932 2.157 -13.519 1.00 76.38 97 THR A O 1
ATOM 745 N N . PRO A 1 98 ? 7.059 2.790 -13.105 1.00 76.75 98 PRO A N 1
ATOM 746 C CA . PRO A 1 98 ? 6.972 2.543 -11.665 1.00 76.75 98 PRO A CA 1
ATOM 747 C C . PRO A 1 98 ? 5.975 3.486 -10.982 1.00 76.75 98 PRO A C 1
ATOM 749 O O . PRO A 1 98 ? 5.294 3.079 -10.046 1.00 76.75 98 PRO A O 1
ATOM 752 N N . GLN A 1 99 ? 5.817 4.719 -11.481 1.00 77.81 99 GLN A N 1
ATOM 753 C CA . GLN A 1 99 ? 4.813 5.659 -10.975 1.00 77.81 99 GLN A CA 1
ATOM 754 C C . GLN A 1 99 ? 3.388 5.143 -11.189 1.00 77.81 99 GLN A C 1
ATOM 756 O O . GLN A 1 99 ? 2.550 5.244 -10.299 1.00 77.81 99 GLN A O 1
ATOM 761 N N . GLU A 1 100 ? 3.095 4.555 -12.351 1.00 78.12 100 GLU A N 1
ATOM 762 C CA . GLU A 1 100 ? 1.772 3.986 -12.611 1.00 78.12 100 GLU A CA 1
ATOM 763 C C . GLU A 1 100 ? 1.506 2.773 -11.700 1.00 78.12 100 GLU A C 1
ATOM 765 O O . GLU A 1 100 ? 0.402 2.632 -11.164 1.00 78.12 100 GLU A O 1
ATOM 770 N N . ALA A 1 101 ? 2.524 1.937 -11.458 1.00 81.31 101 ALA A N 1
ATOM 771 C CA . ALA A 1 101 ? 2.435 0.843 -10.492 1.00 81.31 101 ALA A CA 1
ATOM 772 C C . ALA A 1 101 ? 2.162 1.366 -9.071 1.00 81.31 101 ALA A C 1
ATOM 774 O O . ALA A 1 101 ? 1.249 0.866 -8.409 1.00 81.31 101 ALA A O 1
ATOM 775 N N . PHE A 1 102 ? 2.869 2.419 -8.645 1.00 83.75 102 PHE A N 1
ATOM 776 C CA . PHE A 1 102 ? 2.628 3.094 -7.370 1.00 83.75 102 PHE A CA 1
ATOM 777 C C . PHE A 1 102 ? 1.196 3.610 -7.260 1.00 83.75 102 PHE A C 1
ATOM 779 O O . PHE A 1 102 ? 0.519 3.321 -6.280 1.00 83.75 102 PHE A O 1
ATOM 786 N N . VAL A 1 103 ? 0.695 4.330 -8.267 1.00 84.06 103 VAL A N 1
ATOM 787 C CA . VAL A 1 103 ? -0.662 4.895 -8.236 1.00 84.06 103 VAL A CA 1
ATOM 788 C C . VAL A 1 103 ? -1.709 3.792 -8.098 1.00 84.06 103 VAL A C 1
ATOM 790 O O . VAL A 1 103 ? -2.645 3.941 -7.311 1.00 84.06 103 VAL A O 1
ATOM 793 N N . LYS A 1 104 ? -1.555 2.658 -8.795 1.00 83.69 104 LYS A N 1
ATOM 794 C CA . LYS A 1 104 ? -2.471 1.512 -8.654 1.00 83.69 104 LYS A CA 1
ATOM 795 C C . LYS A 1 104 ? -2.410 0.894 -7.258 1.00 83.69 104 LYS A C 1
ATOM 797 O O . LYS A 1 104 ? -3.454 0.593 -6.676 1.00 83.69 104 LYS A O 1
ATOM 802 N N . VAL A 1 105 ? -1.214 0.752 -6.696 1.00 86.75 105 VAL A N 1
ATOM 803 C CA . VAL A 1 105 ? -1.010 0.262 -5.328 1.00 86.75 105 VAL A CA 1
ATOM 804 C C . VAL A 1 105 ? -1.619 1.216 -4.304 1.00 86.75 105 VAL A C 1
ATOM 806 O O . VAL A 1 105 ? -2.451 0.794 -3.507 1.00 86.75 105 VAL A O 1
ATOM 809 N N . ALA A 1 106 ? -1.300 2.507 -4.370 1.00 86.50 106 ALA A N 1
ATOM 810 C CA . ALA A 1 106 ? -1.822 3.540 -3.482 1.00 86.50 106 ALA A CA 1
ATOM 811 C C . ALA A 1 106 ? -3.354 3.644 -3.560 1.00 86.50 106 ALA A C 1
ATOM 813 O O . ALA A 1 106 ? -4.028 3.741 -2.535 1.00 86.50 106 ALA A O 1
ATOM 814 N N . THR A 1 107 ? -3.921 3.527 -4.762 1.00 87.31 107 THR A N 1
ATOM 815 C CA . THR A 1 107 ? -5.374 3.456 -4.991 1.00 87.31 107 THR A CA 1
ATOM 816 C C . THR A 1 107 ? -5.987 2.242 -4.292 1.00 87.31 107 THR A C 1
ATOM 818 O O . THR A 1 107 ? -7.037 2.341 -3.654 1.00 87.31 107 THR A O 1
ATOM 821 N N . THR A 1 108 ? -5.313 1.093 -4.363 1.00 86.44 108 THR A N 1
ATOM 822 C CA . THR A 1 108 ? -5.767 -0.144 -3.719 1.00 86.44 108 THR A CA 1
ATOM 823 C C . THR A 1 108 ? -5.640 -0.060 -2.194 1.00 86.44 108 THR A C 1
ATOM 825 O O . THR A 1 108 ? -6.555 -0.476 -1.487 1.00 86.44 108 THR A O 1
ATOM 828 N N . ILE A 1 109 ? -4.579 0.563 -1.668 1.00 87.88 109 ILE A N 1
ATOM 829 C CA . ILE A 1 109 ? -4.436 0.874 -0.235 1.00 87.88 109 ILE A CA 1
ATOM 830 C C . ILE A 1 109 ? -5.598 1.752 0.224 1.00 87.88 109 ILE A C 1
ATOM 832 O O . ILE A 1 109 ? -6.253 1.432 1.213 1.00 87.88 109 ILE A O 1
ATOM 836 N N . CYS A 1 110 ? -5.911 2.817 -0.517 1.00 88.44 110 CYS A N 1
ATOM 837 C CA . CYS A 1 110 ? -7.031 3.696 -0.192 1.00 88.44 110 CYS A CA 1
ATOM 838 C C . CYS A 1 110 ? -8.351 2.920 -0.156 1.00 88.44 110 CYS A C 1
ATOM 840 O O . CYS A 1 110 ? -9.131 3.091 0.784 1.00 88.44 110 CYS A O 1
ATOM 842 N N . LEU A 1 111 ? -8.582 2.018 -1.114 1.00 87.81 111 LEU A N 1
ATOM 843 C CA . LEU A 1 111 ? -9.766 1.163 -1.125 1.00 87.81 111 LEU A CA 1
ATOM 844 C C . LEU A 1 111 ? -9.822 0.257 0.113 1.00 87.81 111 LEU A C 1
ATOM 846 O O . LEU A 1 111 ? -10.866 0.170 0.753 1.00 87.81 111 LEU A O 1
ATOM 850 N N . ILE A 1 112 ? -8.708 -0.376 0.485 1.00 86.44 112 ILE A N 1
ATOM 851 C CA . ILE A 1 112 ? -8.639 -1.291 1.633 1.00 86.44 112 ILE A CA 1
ATOM 852 C C . ILE A 1 112 ? -8.815 -0.560 2.966 1.00 86.44 112 ILE A C 1
ATOM 854 O O . ILE A 1 112 ? -9.442 -1.077 3.891 1.00 86.44 112 ILE A O 1
ATOM 858 N N . VAL A 1 113 ? -8.250 0.638 3.076 1.00 87.50 113 VAL A N 1
ATOM 859 C CA . VAL A 1 113 ? -8.190 1.390 4.331 1.00 87.50 113 VAL A CA 1
ATOM 860 C C . VAL A 1 113 ? -9.439 2.242 4.534 1.00 87.50 113 VAL A C 1
ATOM 862 O O . VAL A 1 113 ? -9.985 2.262 5.635 1.00 87.50 113 VAL A O 1
ATOM 865 N N . SER A 1 114 ? -9.904 2.921 3.483 1.00 87.38 114 SER A N 1
ATOM 866 C CA . SER A 1 114 ? -11.007 3.892 3.543 1.00 87.38 114 SER A CA 1
ATOM 867 C C . SER A 1 114 ? -12.308 3.409 2.896 1.00 87.38 114 SER A C 1
ATOM 869 O O . SER A 1 114 ? -13.354 4.020 3.092 1.00 87.38 114 SER A O 1
ATOM 871 N N . GLY A 1 115 ? -12.268 2.336 2.101 1.00 85.81 115 GLY A N 1
ATOM 872 C CA . GLY A 1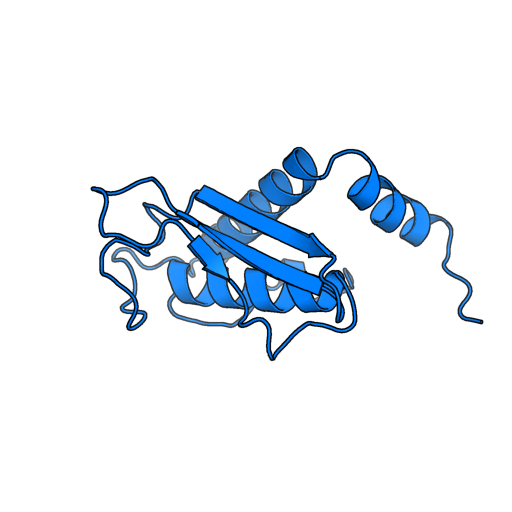 115 ? -13.410 1.881 1.302 1.00 85.81 115 GLY A CA 1
ATOM 873 C C . GLY A 1 115 ? -13.585 2.675 0.008 1.00 85.81 115 GLY A C 1
ATOM 874 O O . GLY A 1 115 ? -14.542 2.452 -0.729 1.00 85.81 115 GLY A O 1
ATOM 875 N N . SER A 1 116 ? -12.668 3.601 -0.283 1.00 85.88 116 SER A N 1
ATOM 876 C CA . SER A 1 116 ? -12.688 4.446 -1.471 1.00 85.88 116 SER A CA 1
ATOM 877 C C . SER A 1 116 ? -11.342 4.394 -2.194 1.00 85.88 116 SER A C 1
ATOM 879 O O . SER A 1 116 ? -10.314 4.614 -1.560 1.00 85.88 116 SER A O 1
ATOM 881 N N . PRO A 1 117 ? -11.320 4.188 -3.522 1.00 85.12 117 PRO A N 1
ATOM 882 C CA . PRO A 1 117 ? -10.084 4.195 -4.304 1.00 85.12 117 PRO A CA 1
ATOM 883 C C . PRO A 1 117 ? -9.483 5.603 -4.467 1.00 85.12 117 PRO A C 1
ATOM 885 O O . PRO A 1 117 ? -8.427 5.770 -5.064 1.00 85.12 117 PRO A O 1
ATOM 888 N N . LYS A 1 118 ? -10.150 6.654 -3.982 1.00 85.75 118 LYS A N 1
ATOM 889 C CA . LYS A 1 118 ? -9.687 8.029 -4.172 1.00 85.75 118 LYS A CA 1
ATOM 890 C C . LYS A 1 118 ? -8.389 8.271 -3.392 1.00 85.75 118 LYS A C 1
ATOM 892 O O . LYS A 1 118 ? -8.372 8.120 -2.174 1.00 85.75 118 LYS A O 1
ATOM 897 N N . LEU A 1 119 ? -7.337 8.718 -4.067 1.00 84.56 119 LEU A N 1
ATOM 898 C CA . LEU A 1 119 ? -6.106 9.136 -3.398 1.00 84.56 119 LEU A CA 1
ATOM 899 C C . LEU A 1 119 ? -6.347 10.381 -2.518 1.00 84.56 119 LEU A C 1
ATOM 901 O O . LEU A 1 119 ? -7.231 11.185 -2.833 1.00 84.56 119 LEU A O 1
ATOM 905 N N . PRO A 1 120 ? -5.621 10.536 -1.400 1.00 81.56 120 PRO A N 1
ATOM 906 C CA . PRO A 1 120 ? -5.643 11.764 -0.612 1.00 81.56 120 PRO A CA 1
ATOM 907 C C . PRO A 1 120 ? -5.106 12.971 -1.404 1.00 81.56 120 PRO A C 1
ATOM 909 O O . PRO A 1 120 ? -4.320 12.828 -2.343 1.00 81.56 120 PRO A O 1
ATOM 912 N N . GLY A 1 121 ? -5.536 14.172 -1.017 1.00 73.56 121 GLY A N 1
ATOM 913 C CA . GLY A 1 121 ? -5.195 15.467 -1.610 1.00 73.56 121 GLY A CA 1
ATOM 914 C C . GLY A 1 121 ? -3.690 15.665 -1.786 1.00 73.56 121 GLY A C 1
ATOM 915 O O . GLY A 1 121 ? -3.232 16.034 -2.866 1.00 73.56 121 GLY A O 1
ATOM 916 N N . LEU A 1 122 ? -2.925 15.294 -0.758 1.00 67.12 122 LEU A N 1
ATOM 917 C CA . LEU A 1 122 ? -1.457 15.329 -0.731 1.00 67.12 122 LEU A CA 1
ATOM 918 C C . LEU A 1 122 ? -0.788 14.514 -1.851 1.00 67.12 122 LEU A C 1
ATOM 920 O O . LEU A 1 122 ? 0.340 14.808 -2.224 1.00 67.12 122 LEU A O 1
ATOM 924 N N . LEU A 1 123 ? -1.479 13.513 -2.404 1.00 67.38 123 LEU A N 1
ATOM 925 C CA . LEU A 1 123 ? -0.984 12.663 -3.493 1.00 67.38 123 LEU A CA 1
ATOM 926 C C . LEU A 1 123 ? -1.603 13.007 -4.855 1.00 67.38 123 LEU A C 1
ATOM 928 O O . LEU A 1 123 ? -1.261 12.379 -5.853 1.00 67.38 123 LEU A O 1
ATOM 932 N N . THR A 1 124 ? -2.534 13.969 -4.909 1.00 59.03 124 THR A N 1
ATOM 933 C CA . THR A 1 124 ? -3.252 14.357 -6.140 1.00 59.03 124 THR A CA 1
ATOM 934 C C . THR A 1 124 ? -2.834 15.714 -6.702 1.00 59.03 124 THR A C 1
ATOM 936 O O . THR A 1 124 ? -3.174 16.008 -7.846 1.00 59.03 124 THR A O 1
ATOM 939 N N . ALA A 1 125 ? -2.081 16.518 -5.947 1.00 42.09 125 ALA A N 1
ATOM 940 C CA . ALA A 1 125 ? -1.557 17.803 -6.395 1.00 42.09 125 ALA A CA 1
ATOM 941 C C . ALA A 1 125 ? -0.020 17.755 -6.484 1.00 42.09 125 ALA A C 1
ATOM 943 O O . ALA A 1 125 ? 0.654 17.545 -5.483 1.00 42.09 125 ALA A O 1
ATOM 944 N N . ASP A 1 126 ? 0.519 17.951 -7.687 1.00 40.03 126 ASP A N 1
ATOM 945 C CA . ASP A 1 126 ? 1.921 18.314 -7.977 1.00 40.03 126 ASP A CA 1
ATOM 946 C C . ASP A 1 126 ? 3.072 17.308 -7.738 1.00 40.03 126 ASP A C 1
ATOM 948 O O . ASP A 1 126 ? 4.211 17.633 -8.065 1.00 40.03 126 ASP A O 1
ATOM 952 N N . TYR A 1 127 ? 2.839 16.083 -7.253 1.00 45.62 127 TYR A N 1
ATOM 953 C CA . TYR A 1 127 ? 3.940 15.145 -6.933 1.00 45.62 127 TYR A CA 1
ATOM 954 C C . TYR A 1 127 ? 4.278 14.070 -7.991 1.00 45.62 127 TYR A C 1
ATOM 956 O O . TYR A 1 127 ? 5.187 13.270 -7.753 1.00 45.62 127 TYR A O 1
ATOM 964 N N . PHE A 1 128 ? 3.610 14.051 -9.154 1.00 42.31 128 PHE A N 1
ATOM 965 C CA . PHE A 1 128 ? 3.875 13.097 -10.249 1.00 42.31 128 PHE A CA 1
ATOM 966 C C . PHE A 1 128 ? 4.007 13.764 -11.618 1.00 42.31 128 PHE A C 1
ATOM 968 O O . PHE A 1 128 ? 3.099 14.542 -11.985 1.00 42.31 128 PHE A O 1
#